Protein AF-A0A915IEB9-F1 (afdb_monomer)

Secondary structure (DSSP, 8-state):
-EEEE-TT--HHHHHHHHHHHH-GGGTTT---EEEETTTTHHHHHHTT--GGG-SEEEEE-SSBEEEES-GGGGGSTTHHHHHHHHHHTTHHHHHHHH-S-GGGS------PPP----------------------------------SPPBPSGGGGSPPTTT---GGG-

Radius of gyration: 23.35 Å; Cα contacts (8 Å, |Δi|>4): 144; chains: 1; bounding box: 54×61×52 Å

Nearest PDB structures (foldseek):
  5gu6-assembly1_A  TM=9.073E-01  e=3.086E-13  Homo sapiens
  5xwm-assembly1_A  TM=9.456E-01  e=4.199E-11  Homo sapiens
  5gu7-assembly1_C  TM=9.624E-01  e=8.632E-11  Homo sapiens
  5xwm-assembly2_D  TM=8.856E-01  e=1.291E-11  Homo sapiens
  5xwm-assembly2_B  TM=8.854E-01  e=3.684E-11  Homo sapiens

InterPro domains:
  IPR036249 Thioredoxin-like superfamily [SSF52833] (15-104)
  IPR052643 Endoplasmic reticulum resident protein 44 [PTHR46295] (1-170)

Foldseek 3Di:
DEWAAAPPPPPLVVLLVVLVVVVPVCVVPDDYYYDHCVVVQVVQVLQVHGRVPPGWDWDAPQFAIDTPDDSVCSVVPCSVVVVVVCVVVCVRFVCLQPNHDPVPPPDPPDDDDDDDDDDDDDDDDDDDDDDDDDDDDDDPDPDPDPPNTHRTDPCNVVPPDPVVDDDPVVD

Organism: Romanomermis culicivorax (NCBI:txid13658)

Mean predicted aligned error: 13.18 Å

Structure (mmCIF, N/CA/C/O backbone):
data_AF-A0A915IEB9-F1
#
_entry.id   AF-A0A915IEB9-F1
#
loop_
_atom_site.group_PDB
_atom_site.id
_atom_site.type_symbol
_atom_site.label_atom_id
_atom_site.label_alt_id
_atom_site.label_comp_id
_atom_site.label_asym_id
_atom_site.label_entity_id
_atom_site.label_seq_id
_atom_site.pdbx_PDB_ins_code
_atom_site.Cartn_x
_atom_site.Cartn_y
_atom_site.Cartn_z
_atom_site.occupancy
_atom_site.B_iso_or_equiv
_atom_site.auth_seq_id
_atom_site.auth_comp_id
_atom_site.auth_asym_id
_atom_site.auth_atom_id
_atom_site.pdbx_PDB_model_num
ATOM 1 N N . MET A 1 1 ? -0.012 1.635 -5.338 1.00 95.56 1 MET A N 1
ATOM 2 C CA . MET A 1 1 ? -0.256 1.243 -3.934 1.00 95.56 1 MET A CA 1
ATOM 3 C C . MET A 1 1 ? -1.723 1.450 -3.615 1.00 95.56 1 MET A C 1
ATOM 5 O O . MET A 1 1 ? -2.284 2.457 -4.031 1.00 95.56 1 MET A O 1
ATOM 9 N N . ILE A 1 2 ? -2.348 0.500 -2.924 1.00 97.75 2 ILE A N 1
ATOM 10 C CA . ILE A 1 2 ? -3.785 0.500 -2.650 1.00 97.75 2 ILE A CA 1
ATOM 11 C C . ILE A 1 2 ? -4.007 0.177 -1.170 1.00 97.75 2 ILE A C 1
ATOM 13 O O . ILE A 1 2 ? -3.493 -0.830 -0.688 1.00 97.75 2 ILE A O 1
ATOM 17 N N . LEU A 1 3 ? -4.779 1.016 -0.478 1.00 98.44 3 LEU A N 1
ATOM 18 C CA . LEU A 1 3 ? -5.407 0.686 0.803 1.00 98.44 3 LEU A CA 1
ATOM 19 C C . LEU A 1 3 ? -6.767 0.025 0.543 1.00 98.44 3 LEU A C 1
ATOM 21 O O . LEU A 1 3 ? -7.681 0.676 0.042 1.00 98.44 3 LEU A O 1
ATOM 25 N N . PHE A 1 4 ? -6.928 -1.237 0.918 1.00 98.31 4 PHE A N 1
ATOM 26 C CA . PHE A 1 4 ? -8.231 -1.882 1.034 1.00 98.31 4 PHE A CA 1
ATOM 27 C C . PHE A 1 4 ? -8.776 -1.642 2.439 1.00 98.31 4 PHE A C 1
ATOM 29 O O . PHE A 1 4 ? -8.098 -1.924 3.427 1.00 98.31 4 PHE A O 1
ATOM 36 N N . LYS A 1 5 ? -10.004 -1.137 2.536 1.00 98.12 5 LYS A N 1
ATOM 37 C CA . LYS A 1 5 ? -10.658 -0.830 3.816 1.00 98.12 5 LYS A CA 1
ATOM 38 C C . LYS A 1 5 ? -12.143 -1.172 3.789 1.00 98.12 5 LYS A C 1
ATOM 40 O O . LYS A 1 5 ? -12.732 -1.281 2.710 1.00 98.12 5 LYS A O 1
ATOM 45 N N . GLN A 1 6 ? -12.755 -1.279 4.966 1.00 97.88 6 GLN A N 1
ATOM 46 C CA . GLN A 1 6 ? -14.215 -1.282 5.081 1.00 97.88 6 GLN A CA 1
ATOM 47 C C . GLN A 1 6 ? -14.784 0.058 4.602 1.00 97.88 6 GLN A C 1
ATOM 49 O O . GLN A 1 6 ? -14.087 1.077 4.621 1.00 97.88 6 GLN A O 1
ATOM 54 N N . GLN A 1 7 ? -16.032 0.084 4.133 1.00 96.12 7 GLN A N 1
ATOM 55 C CA . GLN A 1 7 ? -16.620 1.295 3.548 1.00 96.12 7 GLN A CA 1
ATOM 56 C C . GLN A 1 7 ? -16.648 2.467 4.549 1.00 96.12 7 GLN A C 1
ATOM 58 O O . GLN A 1 7 ? -16.271 3.585 4.187 1.00 96.12 7 GLN A O 1
ATOM 63 N N . ASP A 1 8 ? -17.009 2.180 5.795 1.00 96.06 8 ASP A N 1
ATOM 64 C CA . ASP A 1 8 ? -17.169 3.090 6.936 1.00 96.06 8 ASP A CA 1
ATOM 65 C C . ASP A 1 8 ? -15.888 3.310 7.757 1.00 96.06 8 ASP A C 1
ATOM 67 O O . ASP A 1 8 ? -15.846 4.177 8.629 1.00 96.06 8 ASP A O 1
ATOM 71 N N . ASP A 1 9 ? -14.808 2.590 7.452 1.00 97.56 9 ASP A N 1
ATOM 72 C CA . ASP A 1 9 ? -13.514 2.830 8.083 1.00 97.56 9 ASP A CA 1
ATOM 73 C C . ASP A 1 9 ? -12.892 4.132 7.551 1.00 97.56 9 ASP A C 1
ATOM 75 O O . ASP A 1 9 ? -12.248 4.181 6.494 1.00 97.56 9 ASP A O 1
ATOM 79 N N . HIS A 1 10 ? -13.155 5.222 8.266 1.00 97.38 10 HIS A N 1
ATOM 80 C CA . HIS A 1 10 ? -12.622 6.5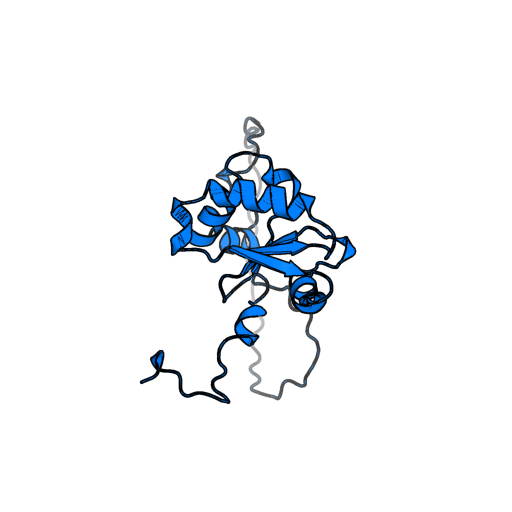49 7.977 1.00 97.38 10 HIS A CA 1
ATOM 81 C C . HIS A 1 10 ? -11.267 6.793 8.645 1.00 97.38 10 HIS A C 1
ATOM 83 O O . HIS A 1 10 ? -10.477 7.580 8.118 1.00 97.38 10 HIS A O 1
ATOM 89 N N . GLN A 1 11 ? -10.980 6.111 9.758 1.00 97.75 11 GLN A N 1
ATOM 90 C CA . GLN A 1 11 ? -9.750 6.314 10.519 1.00 97.75 11 GLN A CA 1
ATOM 91 C C . GLN A 1 11 ? -8.544 5.774 9.753 1.00 97.75 11 GLN A C 1
ATOM 93 O O . GLN A 1 11 ? -7.591 6.515 9.526 1.00 97.75 11 GLN A O 1
ATOM 98 N N . SER A 1 12 ? -8.615 4.544 9.240 1.00 97.81 12 SER A N 1
ATOM 99 C CA . SER A 1 12 ? -7.516 3.965 8.459 1.00 97.81 12 SER A CA 1
ATOM 100 C C . SER A 1 12 ? -7.240 4.759 7.182 1.00 97.81 12 SER A C 1
ATOM 102 O O . SER A 1 12 ? -6.095 4.886 6.749 1.00 97.81 12 SER A O 1
ATOM 104 N N . LEU A 1 13 ? -8.282 5.344 6.576 1.00 97.94 13 LEU A N 1
ATOM 105 C CA . LEU A 1 13 ? -8.118 6.238 5.429 1.00 97.94 13 LEU A CA 1
ATOM 106 C C . LEU A 1 13 ? -7.405 7.540 5.816 1.00 97.94 13 LEU A C 1
ATOM 108 O O . LEU A 1 13 ? -6.593 8.035 5.032 1.00 97.94 13 LEU A O 1
ATOM 112 N N . ALA A 1 14 ? -7.728 8.114 6.976 1.00 97.94 14 ALA A N 1
ATOM 113 C CA . ALA A 1 14 ? -7.077 9.319 7.477 1.00 97.94 14 ALA A CA 1
ATOM 114 C C . ALA A 1 14 ? -5.594 9.057 7.780 1.00 97.94 14 ALA A C 1
ATOM 116 O O . ALA A 1 14 ? -4.744 9.779 7.256 1.00 97.94 14 ALA A O 1
ATOM 117 N N . ASP A 1 15 ? -5.291 7.978 8.508 1.00 97.25 15 ASP A N 1
ATOM 118 C CA . ASP A 1 15 ? -3.925 7.554 8.841 1.00 97.25 15 ASP A CA 1
ATOM 119 C C . ASP A 1 15 ? -3.097 7.330 7.566 1.00 97.25 15 ASP A C 1
ATOM 121 O O . ASP A 1 15 ? -1.998 7.867 7.409 1.00 97.25 15 ASP A O 1
ATOM 125 N N . PHE A 1 16 ? -3.659 6.614 6.587 1.00 97.62 16 PHE A N 1
ATOM 126 C CA . PHE A 1 16 ? -3.001 6.381 5.302 1.00 97.62 16 PHE A CA 1
ATOM 127 C C . PHE A 1 16 ? -2.745 7.675 4.535 1.00 97.62 16 PHE A C 1
ATOM 129 O O . PHE A 1 16 ? -1.638 7.894 4.043 1.00 97.62 16 PHE A O 1
ATOM 136 N N . LYS A 1 17 ? -3.736 8.570 4.454 1.00 96.44 17 LYS A N 1
ATOM 137 C CA . LYS A 1 17 ? -3.560 9.870 3.796 1.00 96.44 17 LYS A CA 1
ATOM 138 C C . LYS A 1 17 ? -2.469 10.690 4.468 1.00 96.44 17 LYS A C 1
ATOM 140 O O . LYS A 1 17 ? -1.695 11.315 3.749 1.00 96.44 17 LYS A O 1
ATOM 145 N N . GLN A 1 18 ? -2.398 10.696 5.796 1.00 95.81 18 GLN A N 1
ATOM 146 C CA . GLN A 1 18 ? -1.381 11.444 6.530 1.00 95.81 18 GLN A CA 1
ATOM 147 C C . GLN A 1 18 ? 0.031 10.979 6.160 1.00 95.81 18 GLN A C 1
ATOM 149 O O . GLN A 1 18 ? 0.876 11.812 5.835 1.00 95.81 18 GLN A O 1
ATOM 154 N N . VAL A 1 19 ? 0.277 9.667 6.130 1.00 95.56 19 VAL A N 1
ATOM 155 C CA . VAL A 1 19 ? 1.594 9.128 5.752 1.00 95.56 19 VAL A CA 1
ATOM 156 C C . VAL A 1 19 ? 1.883 9.343 4.268 1.00 95.56 19 VAL A C 1
ATOM 158 O O . VAL A 1 19 ? 2.971 9.773 3.911 1.00 95.56 19 VAL A O 1
ATOM 161 N N . VAL A 1 20 ? 0.909 9.148 3.377 1.00 94.62 20 VAL A N 1
ATOM 162 C CA . VAL A 1 20 ? 1.101 9.421 1.940 1.00 94.62 20 VAL A CA 1
ATOM 163 C C . VAL A 1 20 ? 1.437 10.895 1.675 1.00 94.62 20 VAL A C 1
ATOM 165 O O . VAL A 1 20 ? 2.199 11.197 0.757 1.00 94.62 20 VAL A O 1
ATOM 168 N N . HIS A 1 21 ? 0.935 11.831 2.489 1.00 93.19 21 HIS A N 1
ATOM 169 C CA . HIS A 1 21 ? 1.311 13.242 2.381 1.00 93.19 21 HIS A CA 1
ATOM 170 C C . HIS A 1 21 ? 2.782 13.514 2.729 1.00 93.19 21 HIS A C 1
ATOM 172 O O . HIS A 1 21 ? 3.297 14.534 2.276 1.00 93.19 21 HIS A O 1
ATOM 178 N N . SER A 1 22 ? 3.486 12.650 3.462 1.00 91.50 22 SER A N 1
ATOM 179 C CA . SER A 1 22 ? 4.931 12.821 3.676 1.00 91.50 22 SER A CA 1
ATOM 180 C C . SER A 1 22 ? 5.789 12.217 2.555 1.00 91.50 22 SER A C 1
ATOM 182 O O . SER A 1 22 ? 6.951 12.586 2.426 1.00 91.50 22 SER A O 1
ATOM 184 N N . LEU A 1 23 ? 5.218 11.375 1.683 1.00 92.38 23 LEU A N 1
ATOM 185 C CA . LEU A 1 23 ? 5.911 10.661 0.595 1.00 92.38 23 LEU A CA 1
ATOM 186 C C . LEU A 1 23 ? 5.866 11.416 -0.748 1.00 92.38 23 LEU A C 1
ATOM 188 O O . LEU A 1 23 ? 5.522 10.861 -1.795 1.00 92.38 23 LEU A O 1
ATOM 192 N N . GLN A 1 24 ? 6.145 12.722 -0.718 1.00 87.56 24 GLN A N 1
ATOM 193 C CA . GLN A 1 24 ? 6.037 13.605 -1.893 1.00 87.56 24 GLN A CA 1
ATOM 194 C C . GLN A 1 24 ? 7.016 13.238 -3.018 1.00 87.56 24 GLN A C 1
ATOM 196 O O . GLN A 1 24 ? 6.692 13.356 -4.196 1.00 87.56 24 GLN A O 1
ATOM 201 N N . ASP A 1 25 ? 8.192 12.764 -2.636 1.00 91.12 25 ASP A N 1
ATOM 202 C CA . ASP A 1 25 ? 9.255 12.227 -3.485 1.00 91.12 25 ASP A CA 1
ATOM 203 C C . ASP A 1 25 ? 8.815 11.032 -4.344 1.00 91.12 25 ASP A C 1
ATOM 205 O O . ASP A 1 25 ? 9.247 10.906 -5.489 1.00 91.12 25 ASP A O 1
ATOM 209 N N . HIS A 1 26 ? 7.905 10.193 -3.848 1.00 88.12 26 HIS A N 1
ATOM 210 C CA . HIS A 1 26 ? 7.414 9.019 -4.577 1.00 88.12 26 HIS A CA 1
ATOM 211 C C . HIS A 1 26 ? 6.141 9.270 -5.402 1.00 88.12 26 HIS A C 1
ATOM 213 O O . HIS A 1 26 ? 5.671 8.361 -6.092 1.00 88.12 26 HIS A O 1
ATOM 219 N N . LYS A 1 27 ? 5.585 10.491 -5.397 1.00 83.75 27 LYS A N 1
ATOM 220 C CA . LYS A 1 27 ? 4.309 10.806 -6.074 1.00 83.75 27 LYS A CA 1
ATOM 221 C C . LYS A 1 27 ? 4.303 10.572 -7.582 1.00 83.75 27 LYS A C 1
ATOM 223 O O . LYS A 1 27 ? 3.255 10.256 -8.133 1.00 83.75 27 LYS A O 1
ATOM 228 N N . ASN A 1 28 ? 5.451 10.718 -8.239 1.00 88.06 28 ASN A N 1
ATOM 229 C CA . ASN A 1 28 ? 5.564 10.496 -9.684 1.00 88.06 28 ASN A CA 1
ATOM 230 C C . ASN A 1 28 ? 5.825 9.023 -10.039 1.00 88.06 28 ASN A C 1
ATOM 232 O O . ASN A 1 28 ? 5.672 8.640 -11.195 1.00 88.06 28 ASN A O 1
ATOM 236 N N . ALA A 1 29 ? 6.224 8.204 -9.062 1.00 90.56 29 ALA A N 1
ATOM 237 C CA . ALA A 1 29 ? 6.552 6.794 -9.260 1.00 90.56 29 ALA A CA 1
ATOM 238 C C . ALA A 1 29 ? 5.407 5.857 -8.848 1.00 90.56 29 ALA A C 1
ATOM 240 O O . ALA A 1 29 ? 5.283 4.757 -9.388 1.00 90.56 29 ALA A O 1
ATOM 241 N N . ILE A 1 30 ? 4.563 6.278 -7.898 1.00 94.25 30 ILE A N 1
ATOM 242 C CA . ILE A 1 30 ? 3.490 5.454 -7.340 1.00 94.25 30 ILE A CA 1
ATOM 243 C C . ILE A 1 30 ? 2.159 6.198 -7.330 1.00 94.25 30 ILE A C 1
ATOM 245 O O . ILE A 1 30 ? 2.012 7.269 -6.750 1.00 94.25 30 ILE A O 1
ATOM 249 N N . ASN A 1 31 ? 1.139 5.529 -7.871 1.00 95.19 31 ASN A N 1
ATOM 250 C CA . ASN A 1 31 ? -0.253 5.918 -7.679 1.00 95.19 31 ASN A CA 1
ATOM 251 C C . ASN A 1 31 ? -0.754 5.410 -6.322 1.00 95.19 31 ASN A C 1
ATOM 253 O O . ASN A 1 31 ? -0.782 4.196 -6.088 1.00 95.19 31 ASN A O 1
ATOM 257 N N . PHE A 1 32 ? -1.166 6.326 -5.447 1.00 96.56 32 PHE A N 1
ATOM 258 C CA . PHE A 1 32 ? -1.771 6.017 -4.150 1.00 96.56 32 PHE A CA 1
ATOM 259 C C . PHE A 1 32 ? -3.294 6.007 -4.270 1.00 96.56 32 PHE A C 1
ATOM 261 O O . PHE A 1 32 ? -3.908 7.015 -4.614 1.00 96.56 32 PHE A O 1
ATOM 268 N N . LEU A 1 33 ? -3.902 4.858 -3.992 1.00 96.94 33 LEU A N 1
ATOM 269 C CA . LEU A 1 33 ? -5.335 4.623 -4.132 1.00 96.94 33 LEU A CA 1
ATOM 270 C C . LEU A 1 33 ? -5.904 4.037 -2.839 1.00 96.94 33 LEU A C 1
ATOM 272 O O . LEU A 1 33 ? -5.176 3.495 -2.007 1.00 96.94 33 LEU A O 1
ATOM 276 N N . TYR A 1 34 ? -7.223 4.094 -2.704 1.00 97.69 34 TYR A N 1
ATOM 277 C CA . TYR A 1 34 ? -7.958 3.311 -1.720 1.00 97.69 34 TYR A CA 1
ATOM 278 C C . TYR A 1 34 ? -9.154 2.640 -2.394 1.00 97.69 34 TYR A C 1
ATOM 280 O O . TYR A 1 34 ? -9.678 3.137 -3.392 1.00 97.69 34 TYR A O 1
ATOM 288 N N . ALA A 1 35 ? -9.564 1.500 -1.856 1.00 97.00 35 ALA A N 1
ATOM 289 C CA . ALA A 1 35 ? -10.627 0.672 -2.391 1.00 97.00 35 ALA A CA 1
ATOM 290 C C . ALA A 1 35 ? -11.478 0.082 -1.262 1.00 97.00 35 ALA A C 1
ATOM 292 O O . ALA A 1 35 ? -11.006 -0.171 -0.153 1.00 97.00 35 ALA A O 1
ATOM 293 N N . ASP A 1 36 ? -12.746 -0.148 -1.577 1.00 97.69 36 ASP A N 1
ATOM 294 C CA . ASP A 1 36 ? -13.678 -0.890 -0.736 1.00 97.69 36 ASP A CA 1
ATOM 295 C C . ASP A 1 36 ? -13.297 -2.378 -0.764 1.00 97.69 36 ASP A C 1
ATOM 297 O O . ASP A 1 36 ? -13.376 -3.032 -1.806 1.00 97.69 36 ASP A O 1
ATOM 301 N N . GLY A 1 37 ? -12.847 -2.913 0.370 1.00 96.62 37 GLY A N 1
ATOM 302 C CA . GLY A 1 37 ? -12.359 -4.286 0.455 1.00 96.62 37 GLY A CA 1
ATOM 303 C C . GLY A 1 37 ? -13.436 -5.339 0.182 1.00 96.62 37 GLY A C 1
ATOM 304 O O . GLY A 1 37 ? -13.109 -6.423 -0.292 1.00 96.62 37 GLY A O 1
ATOM 305 N N . VAL A 1 38 ? -14.718 -5.018 0.386 1.00 96.44 38 VAL A N 1
ATOM 306 C CA . VAL A 1 38 ? -15.832 -5.922 0.067 1.00 96.44 38 VAL A CA 1
ATOM 307 C C . VAL A 1 38 ? -16.040 -5.982 -1.445 1.00 96.44 38 VAL A C 1
ATOM 309 O O . VAL A 1 38 ? -16.119 -7.065 -2.023 1.00 96.44 38 VAL A O 1
ATOM 312 N N . LYS A 1 39 ? -16.047 -4.828 -2.125 1.00 96.81 39 LYS A N 1
ATOM 313 C CA . LYS A 1 39 ? -16.179 -4.769 -3.597 1.00 96.81 39 LYS A CA 1
ATOM 314 C C . LYS A 1 39 ? -14.969 -5.355 -4.321 1.00 96.81 39 LYS A C 1
ATOM 316 O O . LYS A 1 39 ? -15.110 -5.911 -5.407 1.00 96.81 39 LYS A O 1
ATOM 321 N N . PHE A 1 40 ? -13.787 -5.243 -3.720 1.00 95.75 40 PHE A N 1
ATOM 322 C CA . PHE A 1 40 ? -12.529 -5.763 -4.253 1.00 95.75 40 PHE A CA 1
ATOM 323 C C . PHE A 1 40 ? -12.071 -7.049 -3.536 1.00 95.75 40 PHE A C 1
ATOM 325 O O . PHE A 1 40 ? -10.873 -7.324 -3.453 1.00 95.75 40 PHE A O 1
ATOM 332 N N . ALA A 1 41 ? -13.015 -7.883 -3.083 1.00 94.31 41 ALA A N 1
ATOM 333 C CA . ALA A 1 41 ? -12.714 -9.163 -2.436 1.00 94.31 41 ALA A CA 1
ATOM 334 C C . ALA A 1 41 ? -11.913 -10.129 -3.333 1.00 94.31 41 ALA A C 1
ATOM 336 O O . ALA A 1 41 ? -11.095 -10.900 -2.838 1.00 94.31 41 ALA A O 1
ATOM 337 N N . HIS A 1 42 ? -12.090 -10.070 -4.659 1.00 92.19 42 HIS A N 1
ATOM 338 C CA . HIS A 1 42 ? -11.333 -10.916 -5.588 1.00 92.19 42 HIS A CA 1
ATOM 339 C C . HIS A 1 42 ? -9.817 -10.603 -5.586 1.00 92.19 42 HIS A C 1
ATOM 341 O O . HIS A 1 42 ? -9.031 -11.527 -5.372 1.00 92.19 42 HIS A O 1
ATOM 347 N N . PRO A 1 43 ? -9.366 -9.339 -5.743 1.00 92.19 43 PRO A N 1
ATOM 348 C CA . PRO A 1 43 ? -7.972 -8.967 -5.490 1.00 92.19 43 PRO A CA 1
ATOM 349 C C . PRO A 1 43 ? -7.439 -9.348 -4.101 1.00 92.19 43 PRO A C 1
ATOM 351 O O . PRO A 1 43 ? -6.294 -9.782 -4.007 1.00 92.19 43 PRO A O 1
ATOM 354 N N . LEU A 1 44 ? -8.247 -9.233 -3.039 1.00 93.88 44 LEU A N 1
ATOM 355 C CA . LEU A 1 44 ? -7.839 -9.659 -1.691 1.00 93.88 44 LEU A CA 1
ATOM 356 C C . LEU A 1 44 ? -7.565 -11.164 -1.623 1.00 93.88 44 LEU A C 1
ATOM 358 O O . LEU A 1 44 ? -6.545 -11.576 -1.076 1.00 93.88 44 LEU A O 1
ATOM 362 N N . HIS A 1 45 ? -8.417 -11.981 -2.244 1.00 93.44 45 HIS A N 1
ATOM 363 C CA . HIS A 1 45 ? -8.225 -13.428 -2.279 1.00 93.44 45 HIS A CA 1
ATOM 364 C C . HIS A 1 45 ? -6.907 -13.823 -2.964 1.00 93.44 45 HIS A C 1
ATOM 366 O O . HIS A 1 45 ? -6.203 -14.706 -2.485 1.00 93.44 45 HIS A O 1
ATOM 372 N N . HIS A 1 46 ? -6.515 -13.116 -4.030 1.00 89.19 46 HIS A N 1
ATOM 373 C CA . HIS A 1 46 ? -5.216 -13.312 -4.690 1.00 89.19 46 HIS A CA 1
ATOM 374 C C . HIS A 1 46 ? -4.007 -12.963 -3.807 1.00 89.19 46 HIS A C 1
ATOM 376 O O . HIS A 1 46 ? -2.908 -13.450 -4.061 1.00 89.19 46 HIS A O 1
ATOM 382 N N . LEU A 1 47 ? -4.203 -12.147 -2.772 1.00 91.75 47 LEU A N 1
ATOM 383 C CA . LEU A 1 47 ? -3.205 -11.844 -1.745 1.00 91.75 47 LEU A CA 1
ATOM 384 C C . LEU A 1 47 ? -3.252 -12.827 -0.561 1.00 91.75 47 LEU A C 1
ATOM 386 O O . LEU A 1 47 ? -2.531 -12.632 0.414 1.00 91.75 47 LEU A O 1
ATOM 390 N N . GLY A 1 48 ? -4.116 -13.847 -0.602 1.00 94.25 48 GLY A N 1
ATOM 391 C CA . GLY A 1 48 ? -4.355 -14.740 0.535 1.00 94.25 48 GLY A CA 1
ATOM 392 C C . GLY A 1 48 ? -5.057 -14.044 1.705 1.00 94.25 48 GLY A C 1
ATOM 393 O O . GLY A 1 48 ? -4.889 -14.451 2.851 1.00 94.25 48 GLY A O 1
ATOM 394 N N . LYS A 1 49 ? -5.802 -12.969 1.427 1.00 96.62 49 LYS A N 1
ATOM 395 C CA . LYS A 1 49 ? -6.516 -12.160 2.415 1.00 96.62 49 LYS A CA 1
ATOM 396 C C . LYS A 1 49 ? -8.022 -12.189 2.185 1.00 96.62 49 LYS A C 1
ATOM 398 O O . LYS A 1 49 ? -8.515 -12.516 1.105 1.00 96.62 49 LYS A O 1
ATOM 403 N N . THR A 1 50 ? -8.755 -11.813 3.218 1.00 96.81 50 THR A N 1
ATOM 404 C CA . THR A 1 50 ? -10.214 -11.761 3.266 1.00 96.81 50 THR A CA 1
ATOM 405 C C . THR A 1 50 ? -10.681 -10.400 3.778 1.00 96.81 50 THR A C 1
ATOM 407 O O . THR A 1 50 ? -9.889 -9.559 4.199 1.00 96.81 50 THR A O 1
ATOM 410 N N . THR A 1 51 ? -11.990 -10.156 3.762 1.00 96.31 51 THR A N 1
ATOM 411 C CA . THR A 1 51 ? -12.558 -8.906 4.285 1.00 96.31 51 THR A CA 1
ATOM 412 C C . THR A 1 51 ? -12.410 -8.761 5.802 1.00 96.31 51 THR A C 1
ATOM 414 O O . THR A 1 51 ? -12.488 -7.642 6.299 1.00 96.31 51 THR A O 1
ATOM 417 N N . SER A 1 52 ? -12.190 -9.852 6.548 1.00 96.94 52 SER A N 1
ATOM 418 C CA . SER A 1 52 ? -11.911 -9.787 7.991 1.00 96.94 52 SER A CA 1
ATOM 419 C C . SER A 1 52 ? -10.485 -9.349 8.313 1.00 96.94 52 SER A C 1
ATOM 421 O O . SER A 1 52 ? -10.223 -8.965 9.444 1.00 96.94 52 SER A O 1
ATOM 423 N N . ASP A 1 53 ? -9.581 -9.378 7.332 1.00 96.94 53 ASP A N 1
ATOM 424 C CA . ASP A 1 53 ? -8.200 -8.913 7.492 1.00 96.94 53 ASP A CA 1
ATOM 425 C C . ASP A 1 53 ? -8.056 -7.392 7.287 1.00 96.94 53 ASP A C 1
ATOM 427 O O . ASP A 1 53 ? -6.961 -6.856 7.426 1.00 96.94 53 ASP A O 1
ATOM 431 N N . LEU A 1 54 ? -9.128 -6.691 6.896 1.00 97.25 54 LEU A N 1
ATOM 432 C CA . LEU A 1 54 ? -9.095 -5.248 6.647 1.00 97.25 54 LEU A CA 1
ATOM 433 C C . LEU A 1 54 ? -8.823 -4.464 7.944 1.00 97.25 54 LEU A C 1
ATOM 435 O O . LEU A 1 54 ? -9.384 -4.818 8.983 1.00 97.25 54 LEU A O 1
ATOM 439 N N . PRO A 1 55 ? -8.064 -3.352 7.882 1.00 98.00 55 PRO A N 1
ATOM 440 C CA . PRO A 1 55 ? -7.494 -2.711 6.687 1.00 98.00 55 PRO A CA 1
ATOM 441 C C . PRO A 1 55 ? -6.190 -3.359 6.178 1.00 98.00 55 PRO A C 1
ATOM 443 O O . PRO A 1 55 ? -5.333 -3.764 6.955 1.00 98.00 55 PRO A O 1
ATOM 446 N N . ILE A 1 56 ? -5.999 -3.388 4.852 1.00 97.88 56 ILE A N 1
ATOM 447 C CA . ILE A 1 56 ? -4.802 -3.958 4.201 1.00 97.88 56 ILE A CA 1
ATOM 448 C C . ILE A 1 56 ? -4.190 -2.954 3.233 1.00 97.88 56 ILE A C 1
ATOM 450 O O . ILE A 1 56 ? -4.892 -2.383 2.401 1.00 97.88 56 ILE A O 1
ATOM 454 N N . ILE A 1 57 ? -2.866 -2.804 3.262 1.00 98.31 57 ILE A N 1
ATOM 455 C CA . ILE A 1 57 ? -2.117 -2.049 2.252 1.00 98.31 57 ILE A CA 1
ATOM 456 C C . ILE A 1 57 ? -1.342 -3.026 1.364 1.00 98.31 57 ILE A C 1
ATOM 458 O O . ILE A 1 57 ? -0.687 -3.948 1.848 1.00 98.31 57 ILE A O 1
ATOM 462 N N . ALA A 1 58 ? -1.397 -2.811 0.050 1.00 97.81 58 ALA A N 1
ATOM 463 C CA . ALA A 1 58 ? -0.618 -3.578 -0.916 1.00 97.81 58 ALA A CA 1
ATOM 464 C C . ALA A 1 58 ? -0.039 -2.690 -2.026 1.00 97.81 58 ALA A C 1
ATOM 466 O O . ALA A 1 58 ? -0.613 -1.663 -2.411 1.00 97.81 58 ALA A O 1
ATOM 467 N N . ILE A 1 59 ? 1.088 -3.110 -2.599 1.00 97.25 59 ILE A N 1
ATOM 468 C CA . ILE A 1 59 ? 1.588 -2.585 -3.871 1.00 97.25 59 ILE A CA 1
ATOM 469 C C . ILE A 1 59 ? 1.263 -3.593 -4.965 1.00 97.25 59 ILE A C 1
ATOM 471 O O . ILE A 1 59 ? 1.637 -4.753 -4.864 1.00 97.25 59 ILE A O 1
ATOM 475 N N . ASP A 1 60 ? 0.610 -3.133 -6.030 1.00 95.50 60 ASP A N 1
ATOM 476 C CA . ASP A 1 60 ? 0.550 -3.847 -7.301 1.00 95.50 60 ASP A CA 1
ATOM 477 C C . ASP A 1 60 ? 1.510 -3.165 -8.288 1.00 95.50 60 ASP A C 1
ATOM 479 O O . ASP A 1 60 ? 1.342 -1.988 -8.611 1.00 95.50 60 ASP A O 1
ATOM 483 N N . SER A 1 61 ? 2.530 -3.904 -8.731 1.00 92.62 61 SER A N 1
ATOM 484 C CA . SER A 1 61 ? 3.538 -3.459 -9.709 1.00 92.62 61 SER A CA 1
ATOM 485 C C . SER A 1 61 ? 3.115 -3.675 -11.172 1.00 92.62 61 SER A C 1
ATOM 487 O O . SER A 1 61 ? 3.912 -3.487 -12.089 1.00 92.62 61 SER A O 1
ATOM 489 N N . PHE A 1 62 ? 1.888 -4.146 -11.405 1.00 91.25 62 PHE A N 1
ATOM 490 C CA . PHE A 1 62 ? 1.384 -4.729 -12.651 1.00 91.25 62 PHE A CA 1
ATOM 491 C C . PHE A 1 62 ? 2.093 -5.998 -13.140 1.00 91.25 62 PHE A C 1
ATOM 493 O O . PHE A 1 62 ? 1.729 -6.526 -14.190 1.00 91.25 62 PHE A O 1
ATOM 500 N N . ARG A 1 63 ? 3.065 -6.510 -12.382 1.00 90.06 63 ARG A N 1
ATOM 501 C CA . ARG A 1 63 ? 3.630 -7.856 -12.545 1.00 90.06 63 ARG A CA 1
ATOM 502 C C . ARG A 1 63 ? 3.257 -8.723 -11.355 1.00 90.06 63 ARG A C 1
ATOM 504 O O . ARG A 1 63 ? 2.584 -9.736 -11.510 1.00 90.06 63 ARG A O 1
ATOM 511 N N . HIS A 1 64 ? 3.614 -8.246 -10.172 1.00 92.94 64 HIS A N 1
ATOM 512 C CA . HIS A 1 64 ? 3.388 -8.907 -8.896 1.00 92.94 64 HIS A CA 1
ATOM 513 C C . HIS A 1 64 ? 2.736 -7.969 -7.881 1.00 92.94 64 HIS A C 1
ATOM 515 O O . HIS A 1 64 ? 2.916 -6.745 -7.958 1.00 92.94 64 HIS A O 1
ATOM 521 N N . MET A 1 65 ? 2.025 -8.554 -6.921 1.00 94.50 65 MET A N 1
ATOM 522 C CA . MET A 1 65 ? 1.486 -7.859 -5.761 1.00 94.50 65 MET A CA 1
ATOM 523 C C . MET A 1 65 ? 2.271 -8.195 -4.488 1.00 94.50 65 MET A C 1
ATOM 525 O O . MET A 1 65 ? 2.614 -9.352 -4.255 1.00 94.50 65 MET A O 1
ATOM 529 N N . TYR A 1 66 ? 2.506 -7.184 -3.652 1.00 95.56 66 TYR A N 1
ATOM 530 C CA . TYR A 1 66 ? 3.220 -7.295 -2.379 1.00 95.56 66 TYR A CA 1
ATOM 531 C C . TYR A 1 66 ? 2.377 -6.709 -1.246 1.00 95.56 66 TYR A C 1
ATOM 533 O O . TYR A 1 66 ? 1.780 -5.641 -1.411 1.00 95.56 66 TYR A O 1
ATOM 541 N N . LEU A 1 67 ? 2.334 -7.396 -0.104 1.00 96.25 67 LEU A N 1
ATOM 542 C CA . LEU A 1 67 ? 1.602 -6.970 1.090 1.00 96.25 67 LEU A CA 1
ATOM 543 C C . LEU A 1 67 ? 2.487 -6.138 2.011 1.00 96.25 67 LEU A C 1
ATOM 545 O O . LEU A 1 67 ? 3.624 -6.509 2.283 1.00 96.25 67 LEU A O 1
ATOM 549 N N . PHE A 1 68 ? 1.922 -5.060 2.544 1.00 97.00 68 PHE A N 1
ATOM 550 C CA . PHE A 1 68 ? 2.439 -4.417 3.742 1.00 97.00 68 PHE A CA 1
ATOM 551 C C . PHE A 1 68 ? 1.881 -5.187 4.949 1.00 97.00 68 PHE A C 1
ATOM 553 O O . PHE A 1 68 ? 0.664 -5.272 5.114 1.00 97.00 68 PHE A O 1
ATOM 560 N N . THR A 1 69 ? 2.756 -5.838 5.714 1.00 87.75 69 THR A N 1
ATOM 561 C CA . THR A 1 69 ? 2.416 -6.959 6.610 1.00 87.75 69 THR A CA 1
ATOM 562 C C . THR A 1 69 ? 1.529 -6.598 7.797 1.00 87.75 69 THR A C 1
ATOM 564 O O . THR A 1 69 ? 0.617 -7.365 8.103 1.00 87.75 69 THR A O 1
ATOM 567 N N . ASP A 1 70 ? 1.768 -5.457 8.445 1.00 93.25 70 ASP A N 1
ATOM 568 C CA . ASP A 1 70 ? 0.961 -4.959 9.563 1.00 93.25 70 ASP A CA 1
ATOM 569 C C . ASP A 1 70 ? 0.519 -3.526 9.269 1.00 93.25 70 ASP A C 1
ATOM 571 O O . ASP A 1 70 ? 1.335 -2.653 8.980 1.00 93.25 70 ASP A O 1
ATOM 575 N N . PHE A 1 71 ? -0.781 -3.258 9.355 1.00 95.50 71 PHE A N 1
ATOM 576 C CA . PHE A 1 71 ? -1.299 -1.907 9.182 1.00 95.50 71 PHE A CA 1
ATOM 577 C C . PHE A 1 71 ? -0.776 -0.943 10.259 1.00 95.50 71 PHE A C 1
ATOM 579 O O . PHE A 1 71 ? -0.577 0.236 9.978 1.00 95.50 71 PHE A O 1
ATOM 586 N N . ASN A 1 72 ? -0.497 -1.417 11.477 1.00 94.62 72 ASN A N 1
ATOM 587 C CA . ASN A 1 72 ? 0.014 -0.566 12.553 1.00 94.62 72 ASN A CA 1
ATOM 588 C C . ASN A 1 72 ? 1.420 -0.027 12.274 1.00 94.62 72 ASN A C 1
ATOM 590 O O . ASN A 1 72 ? 1.740 1.070 12.737 1.00 94.62 72 ASN A O 1
ATOM 594 N N . ASP A 1 73 ? 2.217 -0.720 11.452 1.00 96.19 73 ASP A N 1
ATOM 595 C CA . ASP A 1 73 ? 3.534 -0.241 11.018 1.00 96.19 73 ASP A CA 1
ATOM 596 C C . ASP A 1 73 ? 3.448 1.056 10.205 1.00 96.19 73 ASP A C 1
ATOM 598 O O . ASP A 1 73 ? 4.442 1.763 10.062 1.00 96.19 73 ASP A O 1
ATOM 602 N N . LEU A 1 74 ? 2.259 1.430 9.726 1.00 95.62 74 LEU A N 1
ATOM 603 C CA . LEU A 1 74 ? 2.008 2.725 9.102 1.00 95.62 74 LEU A CA 1
ATOM 604 C C . LEU A 1 74 ? 2.312 3.898 10.050 1.00 95.62 74 LEU A C 1
ATOM 606 O O . LEU A 1 74 ? 2.723 4.964 9.600 1.00 95.62 74 LEU A O 1
ATOM 610 N N . LYS A 1 75 ? 2.133 3.704 11.361 1.00 92.38 75 LYS A N 1
ATOM 611 C CA . LYS A 1 75 ? 2.418 4.722 12.386 1.00 92.38 75 LYS A CA 1
ATOM 612 C C . LYS A 1 75 ? 3.913 4.867 12.655 1.00 92.38 75 LYS A C 1
ATOM 614 O O . LYS A 1 75 ? 4.338 5.882 13.203 1.00 92.38 75 LYS A O 1
ATOM 619 N N . THR A 1 76 ? 4.704 3.873 12.264 1.00 95.62 76 THR A N 1
ATOM 620 C CA . THR A 1 76 ? 6.154 3.878 12.409 1.00 95.62 76 THR A CA 1
ATOM 621 C C . THR A 1 76 ? 6.768 4.712 11.278 1.00 95.62 76 THR A C 1
ATOM 623 O O . THR A 1 76 ? 6.632 4.353 10.102 1.00 95.62 76 THR A O 1
ATOM 626 N N . PRO A 1 77 ? 7.458 5.826 11.587 1.00 94.75 77 PRO A N 1
ATOM 627 C CA . PRO A 1 77 ? 8.046 6.685 10.565 1.00 94.75 77 PRO A CA 1
ATOM 628 C C . PRO A 1 77 ? 8.970 5.905 9.621 1.00 94.75 77 PRO A C 1
ATOM 630 O O . PRO A 1 77 ? 9.786 5.097 10.054 1.00 94.75 77 PRO A O 1
ATOM 633 N N . GLY A 1 78 ? 8.835 6.144 8.317 1.00 95.06 78 GLY A N 1
ATOM 634 C CA . GLY A 1 78 ? 9.693 5.545 7.292 1.00 95.06 78 GLY A CA 1
ATOM 635 C C . GLY A 1 78 ? 9.318 4.129 6.845 1.00 95.06 78 GLY A C 1
ATOM 636 O O . GLY A 1 78 ? 9.713 3.755 5.749 1.00 95.06 78 GLY A O 1
ATOM 637 N N . LYS A 1 79 ? 8.499 3.361 7.579 1.00 96.38 79 LYS A N 1
ATOM 638 C CA . LYS A 1 79 ? 8.145 1.977 7.186 1.00 96.38 79 LYS A CA 1
ATOM 639 C C . LYS A 1 79 ? 7.458 1.887 5.825 1.00 96.38 79 LYS A C 1
ATOM 641 O O . LYS A 1 79 ? 7.847 1.073 4.992 1.00 96.38 79 LYS A O 1
ATOM 646 N N . LEU A 1 80 ? 6.469 2.748 5.569 1.00 96.31 80 LEU A N 1
ATOM 647 C CA . LEU A 1 80 ? 5.793 2.763 4.269 1.00 96.31 80 LEU A CA 1
ATOM 648 C C . LEU A 1 80 ? 6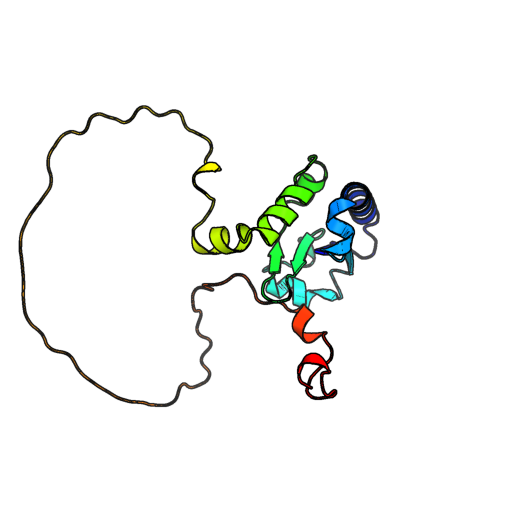.735 3.210 3.138 1.00 96.31 80 LEU A C 1
ATOM 650 O O . LEU A 1 80 ? 6.608 2.732 2.015 1.00 96.31 80 LEU A O 1
ATOM 654 N N . ARG A 1 81 ? 7.695 4.096 3.441 1.00 95.94 81 ARG A N 1
ATOM 655 C CA . ARG A 1 81 ? 8.729 4.525 2.490 1.00 95.94 81 ARG A CA 1
ATOM 656 C C . ARG A 1 81 ? 9.672 3.375 2.154 1.00 95.94 81 ARG A C 1
ATOM 658 O O . ARG A 1 81 ? 9.851 3.069 0.984 1.00 95.94 81 ARG A O 1
ATOM 665 N N . GLN A 1 82 ? 10.177 2.687 3.175 1.00 95.88 82 GLN A N 1
ATOM 666 C CA . GLN A 1 82 ? 11.036 1.520 3.012 1.00 95.88 82 GLN A CA 1
ATOM 667 C C . GLN A 1 82 ? 10.349 0.450 2.164 1.00 95.88 82 GLN A C 1
ATOM 669 O O . GLN A 1 82 ? 10.946 -0.072 1.236 1.00 95.88 82 GLN A O 1
ATOM 674 N N . PHE A 1 83 ? 9.061 0.194 2.396 1.00 96.75 83 PHE A N 1
ATOM 675 C CA . PHE A 1 83 ? 8.298 -0.754 1.586 1.00 96.75 83 PHE A CA 1
ATOM 676 C C . PHE A 1 83 ? 8.242 -0.375 0.092 1.00 96.75 83 PHE A C 1
ATOM 678 O O . PHE A 1 83 ? 8.265 -1.241 -0.783 1.00 96.75 83 PHE A O 1
ATOM 685 N N . ILE A 1 84 ? 8.187 0.923 -0.220 1.00 96.25 84 ILE A N 1
ATOM 686 C CA . ILE A 1 84 ? 8.262 1.436 -1.594 1.00 96.25 84 ILE A CA 1
ATOM 687 C C . ILE A 1 84 ? 9.671 1.250 -2.171 1.00 96.25 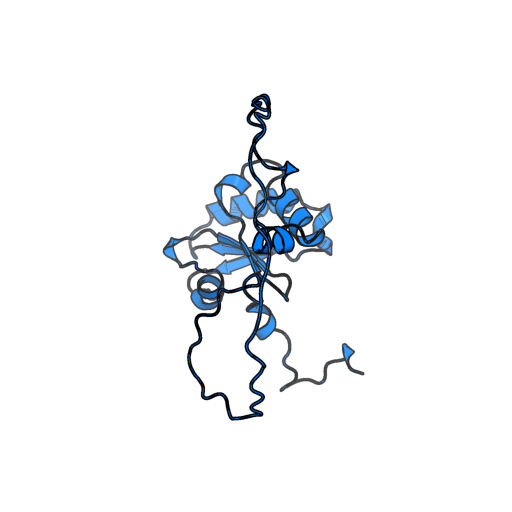84 ILE A C 1
ATOM 689 O O . ILE A 1 84 ? 9.811 0.783 -3.304 1.00 96.25 84 ILE A O 1
ATOM 693 N N . ASP A 1 85 ? 10.702 1.583 -1.399 1.00 95.50 85 ASP A N 1
ATOM 694 C CA . ASP A 1 85 ? 12.104 1.444 -1.803 1.00 95.50 85 ASP A CA 1
ATOM 695 C C . ASP A 1 85 ? 12.480 -0.036 -2.036 1.00 95.50 85 ASP A C 1
ATOM 697 O O . ASP A 1 85 ? 13.125 -0.381 -3.032 1.00 95.50 85 ASP A O 1
ATOM 701 N N . ASP A 1 86 ? 11.986 -0.943 -1.194 1.00 95.50 86 ASP A N 1
ATOM 702 C CA . ASP A 1 86 ? 12.156 -2.396 -1.306 1.00 95.50 86 ASP A CA 1
ATOM 703 C C . ASP A 1 86 ? 11.474 -2.955 -2.561 1.00 95.50 86 ASP A C 1
ATOM 705 O O . ASP A 1 86 ? 11.974 -3.884 -3.204 1.00 95.50 86 ASP A O 1
ATOM 709 N N . MET A 1 87 ? 10.334 -2.379 -2.949 1.00 95.00 87 MET A N 1
ATOM 710 C CA . MET A 1 87 ? 9.652 -2.736 -4.190 1.00 95.00 87 MET A CA 1
ATOM 711 C C . MET A 1 87 ? 10.453 -2.289 -5.417 1.00 95.00 87 MET A C 1
ATOM 713 O O . MET A 1 87 ? 10.640 -3.080 -6.343 1.00 95.00 87 MET A O 1
ATOM 717 N N . HIS A 1 88 ? 10.962 -1.054 -5.422 1.00 94.12 88 HIS A N 1
ATOM 718 C CA . HIS A 1 88 ? 11.746 -0.519 -6.539 1.00 94.12 88 HIS A CA 1
ATOM 719 C C . HIS A 1 88 ? 13.112 -1.195 -6.698 1.00 94.12 88 HIS A C 1
ATOM 721 O O . HIS A 1 88 ? 13.546 -1.424 -7.825 1.00 94.12 88 HIS A O 1
ATOM 727 N N . SER A 1 89 ? 13.767 -1.550 -5.592 1.00 94.75 89 SER A N 1
ATOM 728 C CA . SER A 1 89 ? 15.047 -2.273 -5.598 1.00 94.75 89 SER A CA 1
ATOM 729 C C . SER A 1 89 ? 14.913 -3.761 -5.947 1.00 94.75 89 SER A C 1
ATOM 731 O O . SER A 1 89 ? 15.917 -4.441 -6.161 1.00 94.75 89 SER A O 1
ATOM 733 N N . GLY A 1 90 ? 13.686 -4.292 -5.989 1.00 92.62 90 GLY A N 1
ATOM 734 C CA . GLY A 1 90 ? 13.419 -5.715 -6.194 1.00 92.62 90 GLY A CA 1
ATOM 735 C C . GLY A 1 90 ? 13.645 -6.581 -4.950 1.00 92.62 90 GLY A C 1
ATOM 736 O O . GLY A 1 90 ? 13.539 -7.804 -5.052 1.00 92.62 90 GLY A O 1
ATOM 737 N N . LYS A 1 91 ? 13.914 -5.983 -3.779 1.00 94.56 91 LYS A N 1
ATOM 738 C CA . LYS A 1 91 ? 14.043 -6.699 -2.499 1.00 94.56 91 LYS A CA 1
ATOM 739 C C . LYS A 1 91 ? 12.802 -7.528 -2.194 1.00 94.56 91 LYS A C 1
ATOM 741 O O . LYS A 1 91 ? 12.939 -8.721 -1.967 1.00 94.56 91 LYS A O 1
ATOM 746 N N . LEU A 1 92 ? 11.600 -6.965 -2.342 1.00 93.62 92 LEU A N 1
ATOM 747 C CA . LEU A 1 92 ? 10.357 -7.712 -2.082 1.00 93.62 92 LEU A CA 1
ATOM 748 C C . LEU A 1 92 ? 10.209 -8.968 -2.954 1.00 93.62 92 LEU A C 1
ATOM 750 O O . LEU A 1 92 ? 9.617 -9.959 -2.537 1.00 93.62 92 LEU A O 1
ATOM 754 N N . HIS A 1 93 ? 10.737 -8.931 -4.179 1.00 91.31 93 HIS A N 1
ATOM 755 C CA . HIS A 1 93 ? 10.750 -10.098 -5.053 1.00 91.31 93 HIS A CA 1
ATOM 756 C C . HIS A 1 93 ? 11.782 -11.128 -4.583 1.00 91.31 93 HIS A C 1
ATOM 758 O O . HIS A 1 93 ? 11.460 -12.307 -4.464 1.00 91.31 93 HIS A O 1
ATOM 764 N N . ARG A 1 94 ? 13.006 -10.679 -4.277 1.00 92.38 94 ARG A N 1
ATOM 765 C CA . ARG A 1 94 ? 14.094 -11.526 -3.770 1.00 92.38 94 ARG A CA 1
ATOM 766 C C . ARG A 1 94 ? 13.701 -12.227 -2.470 1.00 92.38 94 ARG A C 1
ATOM 768 O O . ARG A 1 94 ? 13.867 -13.439 -2.373 1.00 92.38 94 ARG A O 1
ATOM 775 N N . GLU A 1 95 ? 13.127 -11.496 -1.520 1.00 90.25 95 GLU A N 1
ATOM 776 C CA . GLU A 1 95 ? 12.734 -12.037 -0.217 1.00 90.25 95 GLU A CA 1
ATOM 777 C C . GLU A 1 95 ? 11.603 -13.056 -0.312 1.00 90.25 95 GLU A C 1
ATOM 779 O O . GLU A 1 95 ? 11.550 -14.002 0.469 1.00 90.25 95 GLU A O 1
ATOM 784 N N . PHE A 1 96 ? 10.727 -12.927 -1.310 1.00 85.81 96 PHE A N 1
ATOM 785 C CA . PHE A 1 96 ? 9.715 -13.944 -1.567 1.00 85.81 96 PHE A CA 1
ATOM 786 C C . PHE A 1 96 ? 10.341 -15.290 -1.973 1.00 85.81 96 PHE A C 1
ATOM 788 O O . PHE A 1 96 ? 9.833 -16.343 -1.597 1.00 85.81 96 PHE A O 1
ATOM 795 N N . HIS A 1 97 ? 11.441 -15.264 -2.731 1.00 85.56 97 HIS A N 1
ATOM 796 C CA . HIS A 1 97 ? 12.136 -16.472 -3.184 1.00 85.56 97 HIS A CA 1
ATOM 797 C C . HIS A 1 97 ? 13.111 -17.043 -2.148 1.00 85.56 97 HIS A C 1
ATOM 799 O O . HIS A 1 97 ? 13.274 -18.260 -2.073 1.00 85.56 97 HIS A O 1
ATOM 805 N N . HIS A 1 98 ? 13.790 -16.178 -1.393 1.00 86.00 98 HIS A N 1
ATOM 806 C CA . HIS A 1 98 ? 14.951 -16.555 -0.583 1.00 86.00 98 HIS A CA 1
ATOM 807 C C . HIS A 1 98 ? 14.769 -16.331 0.924 1.00 86.00 98 HIS A C 1
ATOM 809 O O . HIS A 1 98 ? 15.639 -16.725 1.696 1.00 86.00 98 HIS A O 1
ATOM 815 N N . GLY A 1 99 ? 13.645 -15.751 1.352 1.00 80.06 99 GLY A N 1
ATOM 816 C CA . GLY A 1 99 ? 13.466 -15.273 2.721 1.00 80.06 99 GLY A CA 1
ATOM 817 C C . GLY A 1 99 ? 14.163 -13.926 2.967 1.00 80.06 99 GLY A C 1
ATOM 818 O O . GLY A 1 99 ? 14.711 -13.344 2.030 1.00 80.06 99 GLY A O 1
ATOM 819 N N . PRO A 1 100 ? 14.120 -13.404 4.206 1.00 83.12 100 PRO A N 1
ATOM 820 C CA . PRO A 1 100 ? 14.700 -12.107 4.557 1.00 83.12 100 PRO A CA 1
ATOM 821 C C . PRO A 1 100 ? 16.178 -12.005 4.173 1.00 83.12 100 PRO A C 1
ATOM 823 O O . PRO A 1 100 ? 16.922 -12.982 4.302 1.00 83.12 100 PRO A O 1
ATOM 826 N N . ASP A 1 101 ? 16.616 -10.821 3.741 1.00 77.44 101 ASP A N 1
ATOM 827 C CA . ASP A 1 101 ? 18.033 -10.603 3.446 1.00 77.44 101 ASP A CA 1
ATOM 828 C C . ASP A 1 101 ? 18.897 -10.833 4.712 1.00 77.44 101 ASP A C 1
ATOM 830 O O . ASP A 1 101 ? 18.498 -10.437 5.810 1.00 77.44 101 ASP A O 1
ATOM 834 N N . PRO A 1 102 ? 20.111 -11.414 4.602 1.00 74.00 102 PRO A N 1
ATOM 835 C CA . PRO A 1 102 ? 20.965 -11.724 5.759 1.00 74.00 102 PRO A CA 1
ATOM 836 C C . PRO A 1 102 ? 21.313 -10.514 6.638 1.00 74.00 102 PRO A C 1
ATOM 838 O O . PRO A 1 102 ? 21.593 -10.667 7.822 1.00 74.00 102 PRO A O 1
ATOM 841 N N . THR A 1 103 ? 21.293 -9.311 6.064 1.00 66.88 103 THR A N 1
ATOM 842 C CA . THR A 1 103 ? 21.512 -8.035 6.762 1.00 66.88 103 THR A CA 1
ATOM 843 C C . THR A 1 103 ? 20.368 -7.618 7.689 1.00 66.88 103 THR A C 1
ATOM 845 O O . THR A 1 103 ? 20.591 -6.757 8.534 1.00 66.88 103 THR A O 1
ATOM 848 N N . ASP A 1 104 ? 19.184 -8.226 7.563 1.00 59.88 104 ASP A N 1
ATOM 849 C CA . ASP A 1 104 ? 18.001 -7.947 8.391 1.00 59.88 104 ASP A CA 1
ATOM 850 C C . ASP A 1 104 ? 17.782 -9.005 9.495 1.00 59.88 104 ASP A C 1
ATOM 852 O O . ASP A 1 104 ? 16.834 -8.903 10.281 1.00 59.88 104 ASP A O 1
ATOM 856 N N . ALA A 1 105 ? 18.648 -10.023 9.597 1.00 51.16 105 ALA A N 1
ATOM 857 C CA . ALA A 1 105 ? 18.621 -10.937 10.733 1.00 51.16 105 ALA A CA 1
ATOM 858 C C . ALA A 1 105 ? 18.974 -10.157 12.016 1.00 51.16 105 ALA A C 1
ATOM 860 O O . ALA A 1 105 ? 19.985 -9.450 12.027 1.00 51.16 105 ALA A O 1
ATOM 861 N N . PRO A 1 106 ? 18.196 -10.269 13.112 1.00 45.91 106 PRO A N 1
ATOM 862 C CA . PRO A 1 106 ? 18.628 -9.724 14.388 1.00 45.91 106 PRO A CA 1
ATOM 863 C C . PRO A 1 106 ? 19.940 -10.414 14.743 1.00 45.91 106 PRO A C 1
ATOM 865 O O . PRO A 1 106 ? 19.972 -11.634 14.905 1.00 45.91 106 PRO A O 1
ATOM 868 N N . SER A 1 107 ? 21.023 -9.645 14.807 1.00 43.12 107 SER A N 1
ATOM 869 C CA . SER A 1 107 ? 22.346 -10.126 15.175 1.00 43.12 107 SER A CA 1
ATOM 870 C C . SER A 1 107 ? 22.265 -10.743 16.570 1.00 43.12 107 SER A C 1
ATOM 872 O O . SER A 1 107 ? 22.375 -10.051 17.580 1.00 43.12 107 SER A O 1
ATOM 874 N N . THR A 1 108 ? 22.041 -12.052 16.660 1.00 39.00 108 THR A N 1
ATOM 875 C CA . THR A 1 108 ? 22.427 -12.795 17.850 1.00 39.00 108 THR A CA 1
ATOM 876 C C . THR A 1 108 ? 23.938 -12.851 17.800 1.00 39.00 108 THR A C 1
ATOM 878 O O . THR A 1 108 ? 24.512 -13.614 17.024 1.00 39.00 108 THR A O 1
ATOM 881 N N . ASP A 1 109 ? 24.560 -11.972 18.574 1.00 49.06 109 ASP A N 1
ATOM 882 C CA . ASP A 1 109 ? 25.965 -12.043 18.933 1.00 49.06 109 ASP A CA 1
ATOM 883 C C . ASP A 1 109 ? 26.207 -13.417 19.580 1.00 49.06 109 ASP A C 1
ATOM 885 O O . ASP A 1 109 ? 25.923 -13.649 20.755 1.00 49.06 109 ASP A O 1
ATOM 889 N N . ALA A 1 110 ? 26.595 -14.384 18.755 1.00 41.06 110 ALA A N 1
ATOM 890 C CA . ALA A 1 110 ? 26.954 -15.726 19.161 1.00 41.06 110 ALA A CA 1
ATOM 891 C C . ALA A 1 110 ? 28.295 -16.036 18.507 1.00 41.06 110 ALA A C 1
ATOM 893 O O . ALA A 1 110 ? 28.390 -16.357 17.322 1.00 41.06 110 ALA A O 1
ATOM 894 N N . THR A 1 111 ? 29.337 -15.889 19.319 1.00 38.41 111 THR A N 1
ATOM 895 C CA . THR A 1 111 ? 30.679 -16.431 19.132 1.00 38.41 111 THR A CA 1
ATOM 896 C C . THR A 1 111 ? 30.621 -17.782 18.405 1.00 38.41 111 THR A C 1
ATOM 898 O O . THR A 1 111 ? 29.902 -18.673 18.871 1.00 38.41 111 THR A O 1
ATOM 901 N N . PRO A 1 112 ? 31.355 -17.988 17.295 1.00 49.00 112 PRO A N 1
ATOM 902 C CA . PRO A 1 112 ? 31.384 -19.294 16.650 1.00 49.00 112 PRO A CA 1
ATOM 903 C C . PRO A 1 112 ? 31.978 -20.327 17.626 1.00 49.00 112 PRO A C 1
ATOM 905 O O . PRO A 1 112 ? 33.028 -20.059 18.220 1.00 49.00 112 PRO A O 1
ATOM 908 N N . PRO A 1 113 ? 31.340 -21.496 17.831 1.00 44.44 113 PRO A N 1
ATOM 909 C CA . PRO A 1 113 ? 31.947 -22.566 18.607 1.00 44.44 113 PRO A CA 1
ATOM 910 C C . PRO A 1 113 ? 33.173 -23.126 17.859 1.00 44.44 113 PRO A C 1
ATOM 912 O O . PRO A 1 113 ? 33.222 -23.059 16.626 1.00 44.44 113 PRO A O 1
ATOM 915 N N . PRO A 1 114 ? 34.175 -23.673 18.572 1.00 37.41 114 PRO A N 1
ATOM 916 C CA . PRO A 1 114 ? 35.369 -24.226 17.948 1.00 37.41 114 PRO A CA 1
ATOM 917 C C . PRO A 1 114 ? 35.005 -25.380 17.011 1.00 37.41 114 PRO A C 1
ATOM 919 O O . PRO A 1 114 ? 34.250 -26.279 17.378 1.00 37.41 114 PRO A O 1
ATOM 922 N N . ILE A 1 115 ? 35.571 -25.344 15.809 1.00 38.75 115 ILE A N 1
ATOM 923 C CA . ILE A 1 115 ? 35.570 -26.441 14.843 1.00 38.75 115 ILE A CA 1
ATOM 924 C C . ILE A 1 115 ? 36.302 -27.652 15.437 1.00 38.75 115 ILE A C 1
ATOM 926 O O . ILE A 1 115 ? 37.529 -27.658 15.497 1.00 38.75 115 ILE A O 1
ATOM 930 N N . ASP A 1 116 ? 35.565 -28.676 15.869 1.00 35.31 116 ASP A N 1
ATOM 931 C CA . ASP A 1 116 ? 36.154 -29.987 16.141 1.00 35.31 116 ASP A CA 1
ATOM 932 C C . ASP A 1 116 ? 36.033 -30.846 14.880 1.00 35.31 116 ASP A C 1
ATOM 934 O O . ASP A 1 116 ? 34.950 -31.046 14.320 1.00 35.31 116 ASP A O 1
ATOM 938 N N . GLY A 1 117 ? 37.190 -31.243 14.362 1.00 43.75 117 GLY A N 1
ATOM 939 C CA . GLY A 1 117 ? 37.321 -31.947 13.101 1.00 43.75 117 GLY A CA 1
ATOM 940 C C . GLY A 1 117 ? 36.851 -33.385 13.239 1.00 43.75 117 GLY A C 1
ATOM 941 O O . GLY A 1 117 ? 37.406 -34.140 14.026 1.00 43.75 117 GLY A O 1
ATOM 942 N N . ASN A 1 118 ? 35.844 -33.753 12.450 1.00 34.59 118 ASN A N 1
ATOM 943 C CA . ASN A 1 118 ? 35.753 -35.032 11.745 1.00 34.59 118 ASN A CA 1
ATOM 944 C C . ASN A 1 118 ? 34.382 -35.137 11.079 1.00 34.59 118 ASN A C 1
ATOM 946 O O . ASN A 1 118 ? 33.404 -35.420 11.760 1.00 34.59 118 ASN A O 1
ATOM 950 N N . TYR A 1 119 ? 34.318 -34.974 9.756 1.00 28.27 119 TYR A N 1
ATOM 951 C CA . TYR A 1 119 ? 33.647 -35.946 8.885 1.00 28.27 119 TYR A CA 1
ATOM 952 C C . TYR A 1 119 ? 33.868 -35.611 7.408 1.00 28.27 119 TYR A C 1
ATOM 954 O O . TYR A 1 119 ? 33.501 -34.528 6.961 1.00 28.27 119 TYR A O 1
ATOM 962 N N . LEU A 1 120 ? 34.458 -36.571 6.690 1.00 27.27 120 LEU A N 1
ATOM 963 C CA . LEU A 1 120 ? 34.294 -36.982 5.279 1.00 27.27 120 LEU A CA 1
ATOM 964 C C . LEU A 1 120 ? 35.568 -37.768 4.886 1.00 27.27 120 LEU A C 1
ATOM 966 O O . LEU A 1 120 ? 36.620 -37.457 5.446 1.00 27.27 120 LEU A O 1
ATOM 970 N N . PRO A 1 121 ? 35.555 -38.732 3.938 1.00 40.59 121 PRO A N 1
ATOM 971 C CA . PRO A 1 121 ? 34.481 -39.132 3.014 1.00 40.59 121 PRO A CA 1
ATOM 972 C C . PRO A 1 121 ? 34.274 -40.669 2.914 1.00 40.59 121 PRO A C 1
ATOM 974 O O . PRO A 1 121 ? 35.077 -41.445 3.423 1.00 40.59 121 PRO A O 1
ATOM 977 N N . THR A 1 122 ? 33.243 -41.139 2.199 1.00 30.42 122 THR A N 1
ATOM 978 C CA . THR A 1 122 ? 33.327 -42.438 1.492 1.00 30.42 122 THR A CA 1
ATOM 979 C C . THR A 1 122 ? 32.732 -42.337 0.082 1.00 30.42 122 THR A C 1
ATOM 981 O O . THR A 1 122 ? 31.633 -41.820 -0.111 1.00 30.42 122 THR A O 1
ATOM 984 N N . ASP A 1 123 ? 33.543 -42.786 -0.877 1.00 31.52 123 ASP A N 1
ATOM 985 C CA . ASP A 1 123 ? 33.430 -42.756 -2.343 1.00 31.52 123 ASP A CA 1
ATOM 986 C C . ASP A 1 123 ? 32.372 -43.735 -2.923 1.00 31.52 123 ASP A C 1
ATOM 988 O O . ASP A 1 123 ? 32.152 -44.809 -2.370 1.00 31.52 123 ASP A O 1
ATOM 992 N N . ALA A 1 124 ? 31.610 -43.314 -3.951 1.00 31.67 124 ALA A N 1
ATOM 993 C CA . ALA A 1 124 ? 31.648 -43.715 -5.387 1.00 31.67 124 ALA A CA 1
ATOM 994 C C . ALA A 1 124 ? 31.066 -45.122 -5.752 1.00 31.67 124 ALA A C 1
ATOM 996 O O . ALA A 1 124 ? 31.653 -46.133 -5.386 1.00 31.67 124 ALA A O 1
ATOM 997 N N . THR A 1 125 ? 29.825 -45.230 -6.294 1.00 34.62 125 THR A N 1
ATOM 998 C CA . THR A 1 125 ? 29.357 -45.337 -7.733 1.00 34.62 125 THR A CA 1
ATOM 999 C C . THR A 1 125 ? 29.430 -46.763 -8.352 1.00 34.62 125 THR A C 1
ATOM 1001 O O . THR A 1 125 ? 30.094 -47.597 -7.744 1.00 34.62 125 THR A O 1
ATOM 1004 N N . PRO A 1 126 ? 28.842 -47.119 -9.539 1.00 45.00 126 PRO A N 1
ATOM 1005 C CA . PRO A 1 126 ? 27.828 -46.506 -10.441 1.00 45.00 126 PRO A CA 1
ATOM 1006 C C . PRO A 1 126 ? 26.717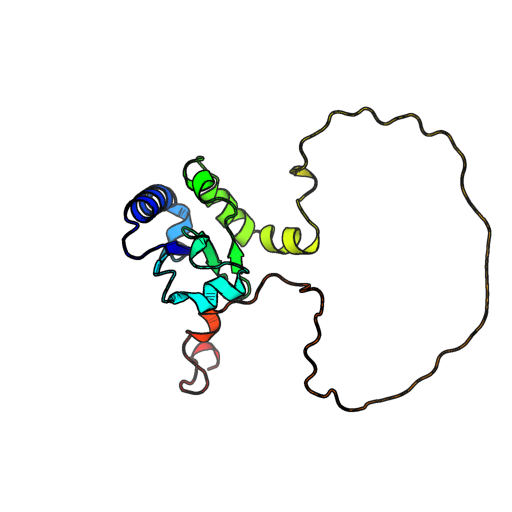 -47.491 -10.965 1.00 45.00 126 PRO A C 1
ATOM 1008 O O . PRO A 1 126 ? 26.697 -48.665 -10.618 1.00 45.00 126 PRO A O 1
ATOM 1011 N N . ASP A 1 127 ? 25.862 -46.974 -11.870 1.00 32.59 127 ASP A N 1
ATOM 1012 C CA . ASP A 1 127 ? 25.169 -47.603 -13.030 1.00 32.59 127 ASP A CA 1
ATOM 1013 C C . ASP A 1 127 ? 23.625 -47.691 -13.076 1.00 32.59 127 ASP A C 1
ATOM 1015 O O . ASP A 1 127 ? 22.967 -48.250 -12.202 1.00 32.59 127 ASP A O 1
ATOM 1019 N N . GLY A 1 128 ? 23.062 -47.167 -14.181 1.00 30.42 128 GLY A N 1
ATOM 1020 C CA . GLY A 1 128 ? 21.647 -47.272 -14.570 1.00 30.42 128 GLY A CA 1
ATOM 1021 C C . GLY A 1 128 ? 21.142 -46.136 -15.483 1.00 30.42 128 GLY A C 1
ATOM 1022 O O . GLY A 1 128 ? 20.603 -45.150 -14.998 1.00 30.42 128 GLY A O 1
ATOM 1023 N N . GLN A 1 129 ? 21.332 -46.299 -16.797 1.00 35.06 129 GLN A N 1
ATOM 1024 C CA . GLN A 1 129 ? 21.040 -45.413 -17.948 1.00 35.06 129 GLN A CA 1
ATOM 1025 C C . GLN A 1 129 ? 19.616 -44.795 -18.089 1.00 35.06 129 GLN A C 1
ATOM 1027 O O . GLN A 1 129 ? 18.671 -45.242 -17.442 1.00 35.06 129 GLN A O 1
ATOM 1032 N N . PRO A 1 130 ? 19.446 -43.788 -18.986 1.00 35.72 130 PRO A N 1
ATOM 1033 C CA . PRO A 1 130 ? 18.255 -42.945 -19.104 1.00 35.72 130 PRO A CA 1
ATOM 1034 C C . PRO A 1 130 ? 17.170 -43.560 -20.003 1.00 35.72 130 PRO A C 1
ATOM 1036 O O . PRO A 1 130 ? 17.470 -44.223 -20.995 1.00 35.72 130 PRO A O 1
ATOM 1039 N N . HIS A 1 131 ? 15.902 -43.275 -19.691 1.00 37.00 131 HIS A N 1
ATOM 1040 C CA . HIS A 1 131 ? 14.766 -43.577 -20.563 1.00 37.00 131 HIS A CA 1
ATOM 1041 C C . HIS A 1 131 ? 14.153 -42.291 -21.121 1.00 37.00 131 HIS A C 1
ATOM 1043 O O . HIS A 1 131 ? 13.563 -41.489 -20.396 1.00 37.00 131 HIS A O 1
ATOM 1049 N N . ASP A 1 132 ? 14.278 -42.139 -22.437 1.00 38.66 132 ASP A N 1
ATOM 1050 C CA . ASP A 1 132 ? 13.635 -41.116 -23.250 1.00 38.66 132 ASP A CA 1
ATOM 1051 C C . ASP A 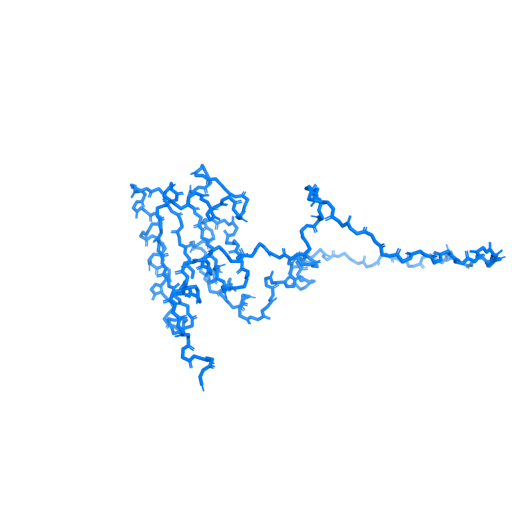1 132 ? 12.181 -41.507 -23.553 1.00 38.66 132 ASP A C 1
ATOM 1053 O O . ASP A 1 132 ? 11.944 -42.506 -24.231 1.00 38.66 132 ASP A O 1
ATOM 1057 N N . HIS A 1 133 ? 11.201 -40.683 -23.169 1.00 40.66 133 HIS A N 1
ATOM 1058 C CA . HIS A 1 133 ? 9.876 -40.704 -23.798 1.00 40.66 133 HIS A CA 1
ATOM 1059 C C . HIS A 1 133 ? 9.338 -39.286 -24.034 1.00 40.66 133 HIS A C 1
ATOM 1061 O O . HIS A 1 133 ? 9.152 -38.485 -23.120 1.00 40.66 133 HIS A O 1
ATOM 1067 N N . LYS A 1 134 ? 9.101 -38.997 -25.319 1.00 31.31 134 LYS A N 1
ATOM 1068 C CA . LYS A 1 134 ? 8.463 -37.797 -25.868 1.00 31.31 134 LYS A CA 1
ATOM 1069 C C . LYS A 1 134 ? 6.970 -37.706 -25.515 1.00 31.31 134 LYS A C 1
ATOM 1071 O O . LYS A 1 134 ? 6.256 -38.694 -25.606 1.00 31.31 134 LYS A O 1
ATOM 1076 N N . ALA A 1 135 ? 6.545 -36.458 -25.305 1.00 36.00 135 ALA A N 1
ATOM 1077 C CA . ALA A 1 135 ? 5.305 -35.803 -25.746 1.00 36.00 135 ALA A CA 1
ATOM 1078 C C . ALA A 1 135 ? 3.954 -36.533 -25.575 1.00 36.00 135 ALA A C 1
ATOM 1080 O O . ALA A 1 135 ? 3.587 -37.393 -26.371 1.00 36.00 135 ALA A O 1
ATOM 1081 N N . GLY A 1 136 ? 3.138 -36.021 -24.647 1.00 29.88 136 GLY A N 1
ATOM 1082 C CA . GLY A 1 136 ? 1.702 -36.286 -24.582 1.00 29.88 136 GLY A CA 1
ATOM 1083 C C . GLY A 1 136 ? 0.979 -35.394 -23.566 1.00 29.88 136 GLY A C 1
ATOM 1084 O O . GLY A 1 136 ? 1.060 -35.638 -22.375 1.00 29.88 136 GLY A O 1
ATOM 1085 N N . GLN A 1 137 ? 0.283 -34.370 -24.071 1.00 41.06 137 GLN A N 1
ATOM 1086 C CA . GLN A 1 137 ? -1.051 -33.919 -23.637 1.00 41.06 137 GLN A CA 1
ATOM 1087 C C . GLN 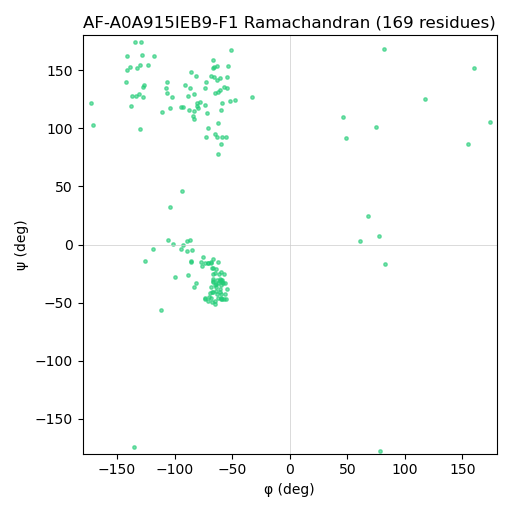A 1 137 ? -1.307 -33.722 -22.121 1.00 41.06 137 GLN A C 1
ATOM 1089 O O . GLN A 1 137 ? -1.800 -34.612 -21.435 1.00 41.06 137 GLN A O 1
ATOM 1094 N N . GLU A 1 138 ? -1.089 -32.501 -21.617 1.00 32.22 138 GLU A N 1
ATOM 1095 C CA . GLU A 1 138 ? -1.482 -32.120 -20.250 1.00 32.22 138 GLU A CA 1
ATOM 1096 C C . GLU A 1 138 ? -2.967 -31.717 -20.202 1.00 32.22 138 GLU A C 1
ATOM 1098 O O . GLU A 1 138 ? -3.401 -30.679 -20.707 1.00 32.22 138 GLU A O 1
ATOM 1103 N N . VAL A 1 139 ? -3.736 -32.612 -19.594 1.00 34.22 139 VAL A N 1
ATOM 1104 C CA . VAL A 1 139 ? -5.116 -32.473 -19.131 1.00 34.22 139 VAL A CA 1
ATOM 1105 C C . VAL A 1 139 ? -5.175 -31.395 -18.037 1.00 34.22 139 VAL A C 1
ATOM 1107 O O . VAL A 1 139 ? -4.280 -31.324 -17.200 1.00 34.22 139 VAL A O 1
ATOM 1110 N N . PHE A 1 140 ? -6.228 -30.566 -18.017 1.00 44.28 140 PHE A N 1
ATOM 1111 C CA . PHE A 1 140 ? -6.489 -29.565 -16.967 1.00 44.28 140 PHE A CA 1
ATOM 1112 C C . PHE A 1 140 ? -6.645 -30.232 -15.585 1.00 44.28 140 PHE A C 1
ATOM 1114 O O . PHE A 1 140 ? -7.748 -30.549 -15.144 1.00 44.28 140 PHE A O 1
ATOM 1121 N N . GLY A 1 141 ? -5.522 -30.445 -14.901 1.00 33.41 141 GLY A N 1
ATOM 1122 C CA . GLY A 1 141 ? -5.434 -30.831 -13.501 1.00 33.41 141 GLY A CA 1
ATOM 1123 C C . GLY A 1 141 ? -4.960 -29.644 -12.672 1.00 33.41 141 GLY A C 1
ATOM 1124 O O . GLY A 1 141 ? -3.976 -28.988 -13.007 1.00 33.41 141 GLY A O 1
ATOM 1125 N N . VAL A 1 142 ? -5.670 -29.352 -11.585 1.00 47.47 142 VAL A N 1
ATOM 1126 C CA . VAL A 1 142 ? -5.269 -28.368 -10.573 1.00 47.47 142 VAL A CA 1
ATOM 1127 C C . VAL A 1 142 ? -3.967 -28.848 -9.927 1.00 47.47 142 VAL A C 1
ATOM 1129 O O . VAL A 1 142 ? -3.982 -29.635 -8.985 1.00 47.47 142 VAL A O 1
ATOM 1132 N N . THR A 1 143 ? -2.820 -28.413 -10.448 1.00 36.12 143 THR A N 1
ATOM 113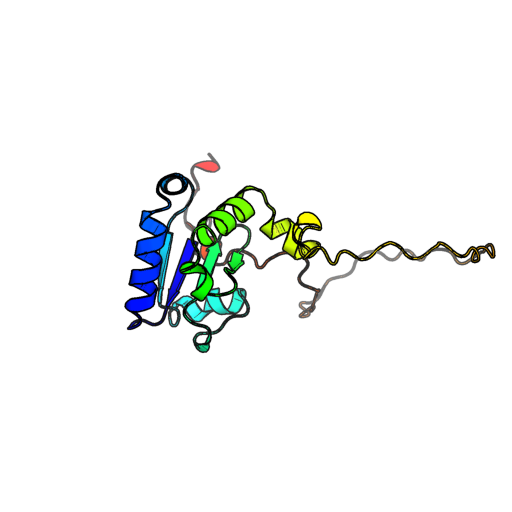3 C CA . THR A 1 143 ? -1.533 -28.667 -9.802 1.00 36.12 143 THR A CA 1
ATOM 1134 C C . THR A 1 143 ? -1.303 -27.604 -8.735 1.00 36.12 143 THR A C 1
ATOM 1136 O O . THR A 1 143 ? -1.041 -26.446 -9.069 1.00 36.12 143 THR A O 1
ATOM 1139 N N . ASN A 1 144 ? -1.347 -28.001 -7.460 1.00 46.03 144 ASN A N 1
ATOM 1140 C CA . ASN A 1 144 ? -0.663 -27.294 -6.375 1.00 46.03 144 ASN A CA 1
ATOM 1141 C C . ASN A 1 144 ? 0.848 -27.339 -6.655 1.00 46.03 144 ASN A C 1
ATOM 1143 O O . ASN A 1 144 ? 1.578 -28.155 -6.096 1.00 46.03 144 ASN A O 1
ATOM 1147 N N . LYS A 1 145 ? 1.323 -26.494 -7.572 1.00 38.25 145 LYS A N 1
ATOM 1148 C CA . LYS A 1 145 ? 2.740 -26.144 -7.634 1.00 38.25 145 LYS A CA 1
ATOM 1149 C C . LYS A 1 145 ? 3.006 -25.205 -6.457 1.00 38.25 145 LYS A C 1
ATOM 1151 O O . LYS A 1 145 ? 2.195 -24.296 -6.258 1.00 38.25 145 LYS A O 1
ATOM 1156 N N . PRO A 1 146 ? 4.094 -25.388 -5.685 1.00 49.50 146 PRO A N 1
ATOM 1157 C CA . PRO A 1 146 ? 4.525 -24.353 -4.756 1.00 49.50 146 PRO A CA 1
ATOM 1158 C C . PRO A 1 146 ? 4.625 -23.065 -5.566 1.00 49.50 146 PRO A C 1
ATOM 1160 O O . PRO A 1 146 ? 5.241 -23.051 -6.633 1.00 49.50 146 PRO A O 1
ATOM 1163 N N . GLN A 1 147 ? 3.901 -22.035 -5.137 1.00 56.50 147 GLN A N 1
ATOM 1164 C CA . GLN A 1 147 ? 3.837 -20.775 -5.853 1.00 56.50 147 GLN A CA 1
ATOM 1165 C C . GLN A 1 147 ? 5.242 -20.172 -5.819 1.00 56.50 147 GLN A C 1
ATOM 1167 O O . GLN A 1 147 ? 5.638 -19.569 -4.830 1.00 56.50 147 GLN A O 1
ATOM 1172 N N . THR A 1 148 ? 6.032 -20.408 -6.864 1.00 67.31 148 THR A N 1
ATOM 1173 C CA . THR A 1 148 ? 7.450 -20.050 -6.843 1.00 67.31 148 THR A CA 1
ATOM 1174 C C . THR A 1 148 ? 7.657 -18.552 -6.962 1.00 67.31 148 THR A C 1
ATOM 1176 O O . THR A 1 148 ? 8.734 -18.104 -6.632 1.00 67.31 148 THR A O 1
ATOM 1179 N N . SER A 1 149 ? 6.656 -17.776 -7.388 1.00 71.31 149 SER A N 1
ATOM 1180 C CA . SER A 1 149 ? 6.726 -16.321 -7.571 1.00 71.31 149 SER A CA 1
ATOM 1181 C C . SER A 1 149 ? 5.661 -15.586 -6.747 1.00 71.31 149 SER A C 1
ATOM 1183 O O . SER A 1 149 ? 4.579 -16.148 -6.540 1.00 71.31 149 SER A O 1
ATOM 1185 N N . PRO A 1 150 ? 5.868 -14.308 -6.370 1.00 82.38 150 PRO A N 1
ATOM 1186 C CA . PRO A 1 150 ? 4.826 -13.517 -5.715 1.00 82.38 150 PRO A CA 1
ATOM 1187 C C . PRO A 1 150 ? 3.517 -13.512 -6.529 1.00 82.38 150 PRO A C 1
ATOM 1189 O O . PRO A 1 150 ? 3.564 -13.684 -7.757 1.00 82.38 150 PRO A O 1
ATOM 1192 N N . PRO A 1 151 ? 2.342 -13.317 -5.900 1.00 86.19 151 PRO A N 1
ATOM 1193 C CA . PRO A 1 151 ? 1.064 -13.379 -6.606 1.00 86.19 151 PRO A CA 1
ATOM 1194 C C . PRO A 1 151 ? 1.037 -12.379 -7.762 1.00 86.19 151 PRO A C 1
ATOM 1196 O O . PRO A 1 151 ? 1.486 -11.239 -7.627 1.00 86.19 151 PRO A O 1
ATOM 1199 N N . LEU A 1 152 ? 0.545 -12.821 -8.920 1.00 89.25 152 LEU A N 1
ATOM 1200 C CA . LEU A 1 152 ? 0.468 -11.982 -10.115 1.00 89.25 152 LEU A CA 1
ATOM 1201 C C . LEU A 1 152 ? -0.512 -10.817 -9.919 1.00 89.25 152 LEU A C 1
ATOM 1203 O O . LEU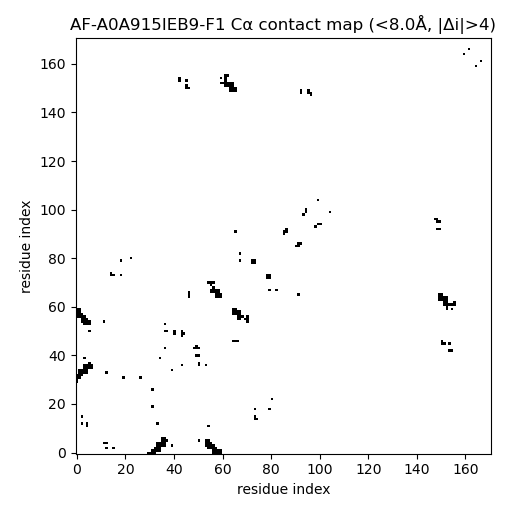 A 1 152 ? -1.488 -10.922 -9.176 1.00 89.25 152 LEU A O 1
ATO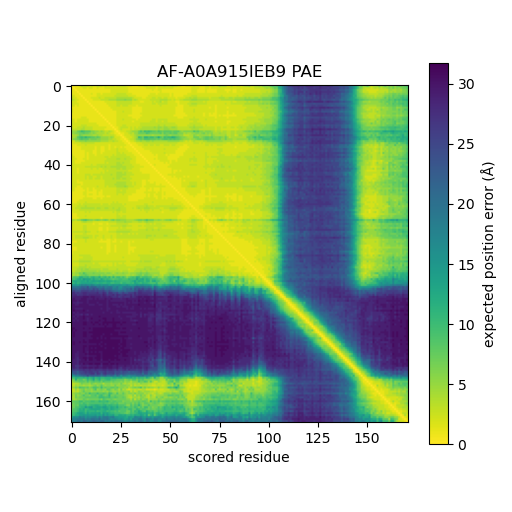M 1207 N N . SER A 1 153 ? -0.280 -9.720 -10.642 1.00 90.44 153 SER A N 1
ATOM 1208 C CA . SER A 1 153 ? -1.180 -8.562 -10.656 1.00 90.44 153 SER A CA 1
ATOM 1209 C C . SER A 1 153 ? -2.593 -8.927 -11.116 1.00 90.44 153 SER A C 1
ATOM 1211 O O . SER A 1 153 ? -2.811 -9.357 -12.251 1.00 90.44 153 SER A O 1
ATOM 1213 N N . VAL A 1 154 ? -3.587 -8.662 -10.267 1.00 87.25 154 VAL A N 1
ATOM 1214 C CA . VAL A 1 154 ? -5.005 -8.752 -10.652 1.00 87.25 154 VAL A CA 1
ATOM 1215 C C . VAL A 1 154 ? -5.449 -7.485 -11.380 1.00 87.25 154 VAL A C 1
ATOM 1217 O O . VAL A 1 154 ? -6.254 -7.556 -12.311 1.00 87.25 154 VAL A O 1
ATOM 1220 N N . PHE A 1 155 ? -4.893 -6.325 -11.018 1.00 88.88 155 PHE A N 1
ATOM 1221 C CA . PHE A 1 155 ? -5.265 -5.045 -11.622 1.00 88.88 155 PHE A CA 1
ATOM 1222 C C . PHE A 1 155 ? -4.775 -4.911 -13.070 1.00 88.88 155 PHE A C 1
ATOM 1224 O O . PHE A 1 155 ? -5.324 -4.106 -13.821 1.00 88.88 155 PHE A O 1
ATOM 1231 N N . GLN A 1 156 ? -3.831 -5.748 -13.523 1.00 83.38 156 GLN A N 1
ATOM 1232 C CA . GLN A 1 156 ? -3.496 -5.869 -14.944 1.00 83.38 156 GLN A CA 1
ATOM 1233 C C . GLN A 1 156 ? -4.722 -6.233 -15.798 1.00 83.38 156 GLN A C 1
ATOM 1235 O O . GLN A 1 156 ? -4.843 -5.744 -16.920 1.00 83.38 156 GLN A O 1
ATOM 1240 N N . LYS A 1 157 ? -5.673 -7.012 -15.260 1.00 82.62 157 LYS A N 1
ATOM 1241 C CA . LYS A 1 157 ? -6.924 -7.373 -15.954 1.00 82.62 157 LYS A CA 1
ATOM 1242 C C . LYS A 1 157 ? -7.875 -6.185 -16.143 1.00 82.62 157 LYS A C 1
ATOM 1244 O O . LYS A 1 157 ? -8.799 -6.277 -16.944 1.00 82.62 157 LYS A O 1
ATOM 1249 N N . LEU A 1 158 ? -7.655 -5.089 -15.414 1.00 83.94 158 LEU A N 1
ATOM 1250 C CA . LEU A 1 158 ? -8.439 -3.856 -15.512 1.00 83.94 158 LEU A CA 1
ATOM 1251 C C . LEU A 1 158 ? -7.811 -2.823 -16.461 1.00 83.94 158 LEU A C 1
ATOM 1253 O O . LEU A 1 158 ? -8.409 -1.775 -16.697 1.00 83.94 158 LEU A O 1
ATOM 1257 N N . LYS A 1 159 ? -6.623 -3.099 -17.017 1.00 86.25 159 LYS A N 1
ATOM 1258 C CA . LYS A 1 159 ? -6.028 -2.260 -18.065 1.00 86.25 159 LYS A CA 1
ATOM 1259 C C . LYS A 1 159 ? -6.864 -2.321 -19.352 1.00 86.25 159 LYS A C 1
ATOM 1261 O O . LYS A 1 159 ? -7.592 -3.296 -19.563 1.00 86.25 159 LYS A O 1
ATOM 1266 N N . PRO A 1 160 ? -6.735 -1.322 -20.248 1.00 88.38 160 PRO A N 1
ATOM 1267 C CA . PRO A 1 160 ? -7.296 -1.409 -21.591 1.00 88.38 160 PRO A CA 1
ATOM 1268 C C . PRO A 1 160 ? -6.952 -2.750 -22.249 1.00 88.38 160 PRO A C 1
ATOM 1270 O O . PRO A 1 160 ? -5.793 -3.155 -22.315 1.00 88.38 160 PRO A O 1
ATOM 1273 N N . SER A 1 161 ? -7.984 -3.468 -22.689 1.00 86.75 161 SER A N 1
ATOM 1274 C CA . SER A 1 161 ? -7.834 -4.822 -23.217 1.00 86.75 161 SER A CA 1
ATOM 1275 C C . SER A 1 161 ? -7.500 -4.803 -24.706 1.00 86.75 161 SER A C 1
ATOM 1277 O O . SER A 1 161 ? -8.201 -4.152 -25.481 1.00 86.75 161 SER A O 1
ATOM 1279 N N . LYS A 1 162 ? -6.520 -5.616 -25.123 1.00 86.25 162 LYS A N 1
ATOM 1280 C CA . LYS A 1 162 ? -6.199 -5.851 -26.545 1.00 86.25 162 LYS A CA 1
ATOM 1281 C C . LYS A 1 162 ? -7.368 -6.432 -27.342 1.00 86.25 162 LYS A C 1
ATOM 1283 O O . LYS A 1 162 ? -7.452 -6.247 -28.546 1.00 86.25 162 LYS A O 1
ATOM 1288 N N . ALA A 1 163 ? -8.306 -7.097 -26.666 1.00 87.81 163 ALA A N 1
ATOM 1289 C CA . ALA A 1 163 ? -9.518 -7.605 -27.302 1.00 87.81 163 ALA A CA 1
ATOM 1290 C C . ALA A 1 163 ? -10.468 -6.485 -27.765 1.00 87.81 163 ALA A C 1
ATOM 1292 O O . ALA A 1 163 ? -11.402 -6.755 -28.512 1.00 87.81 163 ALA A O 1
ATOM 1293 N N . ARG A 1 164 ? -10.276 -5.244 -27.290 1.00 89.19 164 ARG A N 1
ATOM 1294 C CA . ARG A 1 164 ? -11.147 -4.098 -27.604 1.00 89.19 164 ARG A CA 1
ATOM 1295 C C . ARG A 1 164 ? -10.404 -2.885 -28.162 1.00 89.19 164 ARG A C 1
ATOM 1297 O O . ARG A 1 164 ? -11.054 -1.983 -28.678 1.00 89.19 164 ARG A O 1
ATOM 1304 N N . TYR A 1 165 ? -9.078 -2.845 -28.045 1.00 88.56 165 TYR A N 1
ATOM 1305 C CA . TYR A 1 165 ? -8.260 -1.702 -28.440 1.00 88.56 165 TYR A CA 1
ATOM 1306 C C . TYR A 1 165 ? -6.949 -2.164 -29.073 1.00 88.56 165 TYR A C 1
ATOM 1308 O O . TYR A 1 165 ? -6.298 -3.068 -28.552 1.00 88.56 165 TYR A O 1
ATOM 1316 N N . THR A 1 166 ? -6.518 -1.485 -30.135 1.00 87.62 166 THR A N 1
ATOM 1317 C CA . THR A 1 166 ? -5.119 -1.515 -30.579 1.00 87.62 166 THR A CA 1
ATOM 1318 C C . THR A 1 166 ? -4.313 -0.597 -29.668 1.00 87.62 166 THR A C 1
ATOM 1320 O O . THR A 1 166 ? -4.641 0.584 -29.524 1.00 87.62 166 THR A O 1
ATOM 1323 N N . LEU A 1 167 ? -3.284 -1.132 -29.015 1.00 85.38 167 LEU A N 1
ATOM 1324 C CA . LEU A 1 167 ? -2.459 -0.355 -28.097 1.00 85.38 167 LEU A CA 1
ATOM 1325 C C . LEU A 1 167 ? -1.396 0.409 -28.890 1.00 85.38 167 LEU A C 1
ATOM 1327 O O . LEU A 1 167 ? -0.677 -0.178 -29.690 1.00 85.38 167 LEU A O 1
ATOM 1331 N N . LYS A 1 168 ? -1.281 1.721 -28.655 1.00 80.25 168 LYS A N 1
ATOM 1332 C CA . LYS A 1 168 ? -0.305 2.575 -29.357 1.00 80.25 168 LYS A CA 1
ATOM 1333 C C . LYS A 1 168 ? 1.150 2.175 -29.121 1.00 80.25 168 LYS A C 1
ATOM 1335 O O . LYS A 1 168 ? 1.983 2.486 -29.949 1.00 80.25 168 LYS A O 1
ATOM 1340 N N . GLU A 1 169 ? 1.447 1.515 -28.007 1.00 78.81 169 GLU A N 1
ATOM 1341 C CA . GLU A 1 169 ? 2.789 1.014 -27.676 1.00 78.81 169 GLU A CA 1
ATOM 1342 C C . GLU A 1 169 ? 3.252 -0.114 -28.618 1.00 78.81 169 GLU A C 1
ATOM 1344 O O . GLU A 1 169 ? 4.420 -0.485 -28.607 1.00 78.81 169 GLU A O 1
ATOM 1349 N N . GLU A 1 170 ? 2.331 -0.669 -29.410 1.00 67.00 170 GLU A N 1
ATOM 1350 C CA . GLU A 1 170 ? 2.572 -1.740 -30.382 1.00 67.00 170 GLU A CA 1
ATOM 1351 C C . GLU A 1 170 ? 2.561 -1.231 -31.838 1.00 67.00 170 GLU A C 1
ATOM 1353 O O . GLU A 1 170 ? 2.639 -2.042 -32.761 1.00 67.00 170 GLU A O 1
ATOM 1358 N N . LEU A 1 171 ? 2.428 0.089 -32.037 1.00 64.00 171 LEU A N 1
ATOM 1359 C CA . LEU A 1 171 ? 2.473 0.782 -33.332 1.00 64.00 171 LEU A CA 1
ATOM 1360 C C . LEU A 1 171 ? 3.816 1.497 -33.506 1.00 64.00 171 LEU A C 1
ATOM 1362 O O . LEU A 1 171 ? 4.328 1.469 -34.645 1.00 64.00 171 LEU A O 1
#

Solvent-accessible surface area (backbone atoms only — not comparable to full-atom values): 11236 Å² total; per-residue (Å²): 56,38,37,31,24,54,86,81,53,58,63,67,53,50,56,50,50,57,53,56,67,73,45,64,89,46,55,89,80,44,63,82,47,73,47,46,26,74,86,42,40,68,62,33,48,66,71,78,42,56,70,86,61,52,58,41,41,35,40,60,74,64,56,36,43,47,75,54,91,54,64,72,48,63,79,42,85,62,46,66,55,49,56,51,52,30,53,75,72,41,46,60,60,50,32,70,68,71,43,78,58,82,88,72,54,82,81,73,91,66,81,82,75,83,88,76,91,83,90,84,88,87,84,84,90,91,90,83,84,88,84,91,80,84,90,80,86,89,69,99,63,93,72,89,62,80,76,76,62,67,41,64,32,62,68,51,77,71,46,91,48,74,92,81,42,87,60,74,94,81,109

pLDDT: mean 78.18, std 24.02, range [27.27, 98.44]

Sequence (171 aa):
MILFKQQDDHQSLADFKQVVHSLQDHKNAINFLYADGVKFAHPLHHLGKTTSDLPIIAIDSFRHMYLFTDFNDLKTPGKLRQFIDDMHSGKLHREFHHGPDPTDAPSTDATPPPIDGNYLPTDATPDGQPHDHKAGQEVFGVTNKPQTSPPLSVFQKLKPSKARYTLKEEL